Protein AF-A0A9D8Y0P7-F1 (afdb_monomer_lite)

Secondary structure (DSSP, 8-state):
--HHHHHHHHHHHHHHHHHHHHHS-------HHHHHHHHHHH-TTS---TTT-EEEE-TTSSEEEEE-SSGGG-EEEEEEETTEEEEEEES-GGGEEEEEETTEEEEEES-TTSSEEEEE--HHHHHHHHHHHHHHHHHHHHHTT-

Radius of gyration: 19.99 Å; chains: 1; bounding box: 54×32×56 Å

Structure (mmCIF, N/CA/C/O backbone):
data_AF-A0A9D8Y0P7-F1
#
_entry.id   AF-A0A9D8Y0P7-F1
#
loop_
_atom_site.group_PDB
_atom_site.id
_atom_site.type_symbol
_atom_site.label_atom_id
_atom_site.label_alt_id
_atom_site.label_comp_id
_atom_site.label_asym_id
_atom_site.label_entity_id
_atom_site.label_seq_id
_atom_site.pdbx_PDB_ins_code
_atom_site.Cartn_x
_atom_site.Cartn_y
_atom_site.Cartn_z
_atom_site.occupancy
_atom_site.B_iso_or_equiv
_atom_site.auth_seq_id
_atom_site.auth_comp_id
_atom_site.auth_asym_id
_atom_site.auth_atom_id
_atom_site.pdbx_PDB_model_num
ATOM 1 N N . MET A 1 1 ? 32.038 -19.554 -30.908 1.00 56.59 1 MET A N 1
ATOM 2 C CA . MET A 1 1 ? 31.119 -18.401 -31.000 1.00 56.59 1 MET A CA 1
ATOM 3 C C . MET A 1 1 ? 31.994 -17.163 -31.084 1.00 56.59 1 MET A C 1
ATOM 5 O O . MET A 1 1 ? 32.886 -17.042 -30.256 1.00 56.59 1 MET A O 1
ATOM 9 N N . ASP A 1 2 ? 31.843 -16.348 -32.125 1.00 78.81 2 ASP A N 1
ATOM 10 C CA . ASP A 1 2 ? 32.722 -15.201 -32.385 1.00 78.81 2 ASP A CA 1
ATOM 11 C C . ASP A 1 2 ? 32.394 -14.043 -31.421 1.00 78.81 2 ASP A C 1
ATOM 13 O O . ASP A 1 2 ? 31.220 -13.721 -31.213 1.00 78.81 2 ASP A O 1
ATOM 17 N N . PHE A 1 3 ? 33.410 -13.416 -30.821 1.00 72.12 3 PHE A N 1
ATOM 18 C CA . PHE A 1 3 ? 33.250 -12.283 -29.900 1.00 72.12 3 PHE A CA 1
ATOM 19 C C . PHE A 1 3 ? 32.483 -11.120 -30.541 1.00 72.12 3 PHE A C 1
ATOM 21 O O . PHE A 1 3 ? 31.746 -10.414 -29.852 1.00 72.12 3 PHE A O 1
ATOM 28 N N . VAL A 1 4 ? 32.586 -10.963 -31.864 1.00 77.56 4 VAL A N 1
ATOM 29 C CA . VAL A 1 4 ? 31.832 -9.960 -32.627 1.00 77.56 4 VAL A CA 1
ATOM 30 C C . VAL A 1 4 ? 30.327 -10.254 -32.617 1.00 77.56 4 VAL A C 1
ATOM 32 O O . VAL A 1 4 ? 29.522 -9.338 -32.455 1.00 77.56 4 VAL A O 1
ATOM 35 N N . GLN A 1 5 ? 29.922 -11.524 -32.715 1.00 74.19 5 GLN A N 1
ATOM 36 C CA . GLN A 1 5 ? 28.509 -11.913 -32.633 1.00 74.19 5 GLN A CA 1
ATOM 37 C C . GLN A 1 5 ? 27.940 -11.723 -31.226 1.00 74.19 5 GLN A C 1
ATOM 39 O O . GLN A 1 5 ? 26.794 -11.295 -31.086 1.00 74.19 5 GLN A O 1
ATOM 44 N N . ILE A 1 6 ? 28.731 -11.996 -30.186 1.00 77.38 6 ILE A N 1
ATOM 45 C CA . ILE A 1 6 ? 28.324 -11.772 -28.791 1.00 77.38 6 ILE A CA 1
ATOM 46 C C . ILE A 1 6 ? 28.172 -10.268 -28.526 1.00 77.38 6 ILE A C 1
ATOM 48 O O . ILE A 1 6 ? 27.146 -9.835 -28.010 1.00 77.38 6 ILE A O 1
ATOM 52 N N . GLY A 1 7 ? 29.146 -9.455 -28.945 1.00 76.19 7 GLY A N 1
ATOM 53 C CA . GLY A 1 7 ? 29.084 -7.998 -28.804 1.00 76.19 7 GLY A CA 1
ATOM 54 C C . GLY A 1 7 ? 27.917 -7.374 -29.576 1.00 76.19 7 GLY A C 1
ATOM 55 O O . GLY A 1 7 ? 27.188 -6.545 -29.033 1.00 76.19 7 GLY A O 1
ATOM 56 N N . GLY A 1 8 ? 27.689 -7.820 -30.816 1.00 81.12 8 GLY A N 1
ATOM 57 C CA . GLY A 1 8 ? 26.577 -7.349 -31.643 1.00 81.12 8 GLY A CA 1
ATOM 58 C C . GLY A 1 8 ? 25.203 -7.730 -31.086 1.00 81.12 8 GLY A C 1
ATOM 59 O O . GLY A 1 8 ? 24.294 -6.901 -31.078 1.00 81.12 8 GLY A O 1
ATOM 60 N N . SER A 1 9 ? 25.047 -8.949 -30.563 1.00 84.12 9 SER A N 1
ATOM 61 C CA . SER A 1 9 ? 23.787 -9.380 -29.941 1.00 84.12 9 SER A CA 1
ATOM 62 C C . SER A 1 9 ? 23.521 -8.673 -28.612 1.00 84.12 9 SER A C 1
ATOM 64 O O . SER A 1 9 ? 22.388 -8.260 -28.373 1.00 84.12 9 SER A O 1
ATOM 66 N N . LEU A 1 10 ? 24.547 -8.433 -27.790 1.00 85.19 10 LEU A N 1
ATOM 67 C CA . LEU A 1 10 ? 24.404 -7.657 -26.556 1.00 85.19 10 LEU A CA 1
ATOM 68 C C . LEU A 1 10 ? 23.954 -6.216 -26.848 1.00 85.19 10 LEU A C 1
ATOM 70 O O . LEU A 1 10 ? 23.014 -5.720 -26.228 1.00 85.19 10 LEU A O 1
ATOM 74 N N . ALA A 1 11 ? 24.577 -5.563 -27.834 1.00 87.75 11 ALA A N 1
ATOM 75 C CA . ALA A 1 11 ? 24.200 -4.216 -28.254 1.00 87.75 11 ALA A CA 1
ATOM 76 C C . ALA A 1 11 ? 22.757 -4.164 -28.783 1.00 87.75 11 ALA A C 1
ATOM 78 O O . ALA A 1 11 ? 21.994 -3.274 -28.407 1.00 87.75 11 ALA A O 1
ATOM 79 N N . ALA A 1 12 ? 22.353 -5.145 -29.597 1.00 88.38 12 ALA A N 1
ATOM 80 C CA . ALA A 1 12 ? 20.987 -5.242 -30.103 1.00 88.38 12 ALA A CA 1
ATOM 81 C C . ALA A 1 12 ? 19.953 -5.417 -28.975 1.00 88.38 12 ALA A C 1
ATOM 83 O O . ALA A 1 12 ? 18.914 -4.760 -29.002 1.00 88.38 12 ALA A O 1
ATOM 84 N N . ILE A 1 13 ? 20.248 -6.240 -27.959 1.00 89.12 13 ILE A N 1
ATOM 85 C CA . ILE A 1 13 ? 19.381 -6.425 -26.782 1.00 89.12 13 ILE A CA 1
ATOM 86 C C . ILE A 1 13 ? 19.210 -5.109 -26.020 1.00 89.12 13 ILE A C 1
ATOM 88 O O . ILE A 1 13 ? 18.087 -4.740 -25.681 1.00 89.12 13 ILE A O 1
ATOM 92 N N . VAL A 1 14 ? 20.302 -4.378 -25.779 1.00 86.81 14 VAL A N 1
ATOM 93 C CA . VAL A 1 14 ? 20.251 -3.089 -25.070 1.00 86.81 14 VAL A CA 1
ATOM 94 C C . VAL A 1 14 ? 19.429 -2.067 -25.857 1.00 86.81 14 VAL A C 1
ATOM 96 O O . VAL A 1 14 ? 18.565 -1.407 -25.284 1.00 86.81 14 VAL A O 1
ATOM 99 N N . ILE A 1 15 ? 19.641 -1.964 -27.171 1.00 89.75 15 ILE A N 1
ATOM 100 C CA . ILE A 1 15 ? 18.886 -1.043 -28.033 1.00 89.75 15 ILE A CA 1
ATOM 101 C C . ILE A 1 15 ? 17.394 -1.398 -28.030 1.00 89.75 15 ILE A C 1
ATOM 103 O O . ILE A 1 15 ? 16.557 -0.517 -27.830 1.00 89.75 15 ILE A O 1
ATOM 107 N N . LEU A 1 16 ? 17.048 -2.679 -28.186 1.00 87.00 16 LEU A N 1
ATOM 108 C CA . LEU A 1 16 ? 15.659 -3.140 -28.125 1.00 87.00 16 LEU A CA 1
ATOM 109 C C . LEU A 1 16 ? 15.020 -2.853 -26.762 1.00 87.00 16 LEU A C 1
ATOM 111 O O . LEU A 1 16 ? 13.879 -2.401 -26.716 1.00 87.00 16 LEU A O 1
ATOM 115 N N . ALA A 1 17 ? 15.750 -3.041 -25.661 1.00 81.56 17 ALA A N 1
ATOM 116 C CA . ALA A 1 17 ? 15.265 -2.724 -24.320 1.00 81.56 17 ALA A CA 1
ATOM 117 C C . ALA A 1 17 ? 15.011 -1.217 -24.130 1.00 81.56 17 ALA A C 1
ATOM 119 O O . ALA A 1 17 ? 14.017 -0.831 -23.512 1.00 81.56 17 ALA A O 1
ATOM 120 N N . LEU A 1 18 ? 15.865 -0.353 -24.690 1.00 85.44 18 LEU A N 1
ATOM 121 C CA . LEU A 1 18 ? 15.675 1.101 -24.657 1.00 85.44 18 LEU A CA 1
ATOM 122 C C . LEU A 1 18 ? 14.458 1.540 -25.486 1.00 85.44 18 LEU A C 1
ATOM 124 O O . LEU A 1 18 ? 13.671 2.365 -25.020 1.00 85.44 18 LEU A O 1
ATOM 128 N N . ILE A 1 19 ? 14.264 0.955 -26.672 1.00 86.88 19 ILE A N 1
ATOM 129 C CA . ILE A 1 19 ? 13.080 1.199 -27.511 1.00 86.88 19 ILE A CA 1
ATOM 130 C C . ILE A 1 19 ? 11.812 0.715 -26.796 1.00 86.88 19 ILE A C 1
ATOM 132 O O . ILE A 1 19 ? 10.827 1.448 -26.734 1.00 86.88 19 ILE A O 1
ATOM 136 N N . ALA A 1 20 ? 11.840 -0.480 -26.199 1.00 80.31 20 ALA A N 1
ATOM 137 C CA . ALA A 1 20 ? 10.716 -1.024 -25.443 1.00 80.31 20 ALA A CA 1
ATOM 138 C C . ALA A 1 20 ? 10.358 -0.142 -24.238 1.00 80.31 20 ALA A C 1
ATOM 140 O O . ALA A 1 20 ? 9.185 0.143 -24.023 1.00 80.31 20 ALA A O 1
ATOM 141 N N . ARG A 1 21 ? 11.355 0.366 -23.501 1.00 78.44 21 ARG A N 1
ATOM 142 C CA . ARG A 1 21 ? 11.144 1.328 -22.406 1.00 78.44 21 ARG A CA 1
ATOM 143 C C . ARG A 1 21 ? 10.455 2.612 -22.880 1.00 78.44 21 ARG A C 1
ATOM 145 O O . ARG A 1 21 ? 9.689 3.201 -22.120 1.00 78.44 21 ARG A O 1
ATOM 152 N N . TRP A 1 22 ? 10.751 3.068 -24.095 1.00 77.12 22 TRP A N 1
ATOM 153 C CA . TRP A 1 22 ? 10.145 4.270 -24.665 1.00 77.12 22 TRP A CA 1
ATOM 154 C C . TRP A 1 22 ? 8.720 4.027 -25.183 1.00 77.12 22 TRP A C 1
ATOM 156 O O . TRP A 1 22 ? 7.845 4.858 -24.948 1.00 77.12 22 TRP A O 1
ATOM 166 N N . LEU A 1 23 ? 8.478 2.886 -25.838 1.00 78.69 23 LEU A N 1
ATOM 167 C CA . LEU A 1 23 ? 7.166 2.502 -26.377 1.00 78.69 23 LEU A CA 1
ATOM 168 C C . LEU A 1 23 ? 6.170 2.077 -25.292 1.00 78.69 23 LEU A C 1
ATOM 170 O O . LEU A 1 23 ? 4.981 2.366 -25.405 1.00 78.69 23 LEU A O 1
ATOM 174 N N . TYR A 1 24 ? 6.657 1.433 -24.232 1.00 70.44 24 TYR A N 1
ATOM 175 C CA . TYR A 1 24 ? 5.869 0.964 -23.093 1.00 70.44 24 TYR A CA 1
ATOM 176 C C . TYR A 1 24 ? 6.378 1.625 -21.810 1.00 70.44 24 TYR A C 1
ATOM 178 O O . TYR A 1 24 ? 6.970 0.966 -20.948 1.00 70.44 24 TYR A O 1
ATOM 186 N N . PRO A 1 25 ? 6.217 2.953 -21.677 1.00 62.12 25 PRO A N 1
ATOM 187 C CA . PRO A 1 25 ? 6.651 3.634 -20.477 1.00 62.12 25 PRO A CA 1
ATOM 188 C C . PRO A 1 25 ? 5.786 3.129 -19.318 1.00 62.12 25 PRO A C 1
ATOM 190 O O . PRO A 1 25 ? 4.558 3.164 -19.390 1.00 62.12 25 PRO A O 1
ATOM 193 N N . ASN A 1 26 ? 6.434 2.643 -18.259 1.00 60.84 26 ASN A N 1
ATOM 194 C CA . ASN A 1 26 ? 5.775 2.118 -17.066 1.00 60.84 26 ASN A CA 1
ATOM 195 C C . ASN A 1 26 ? 5.124 3.290 -16.303 1.00 60.84 26 ASN A C 1
ATOM 197 O O . ASN A 1 26 ? 5.727 3.864 -15.401 1.00 60.84 26 ASN A O 1
ATOM 201 N N . LYS A 1 27 ? 3.952 3.730 -16.773 1.00 59.00 27 LYS A N 1
ATOM 202 C CA . LYS A 1 27 ? 3.290 4.991 -16.387 1.00 59.00 27 LYS A CA 1
ATOM 203 C C . LYS A 1 27 ? 2.130 4.813 -15.429 1.00 59.00 27 LYS A C 1
ATOM 205 O O . LYS A 1 27 ? 1.500 5.797 -15.056 1.00 59.00 27 LYS A O 1
ATOM 210 N N . ALA A 1 28 ? 1.780 3.583 -15.087 1.00 68.25 28 ALA A N 1
ATOM 211 C CA . ALA A 1 28 ? 0.587 3.367 -14.305 1.00 68.25 28 ALA A CA 1
ATOM 212 C C . ALA A 1 28 ? 0.912 3.615 -12.822 1.00 68.25 28 ALA A C 1
ATOM 214 O O . ALA A 1 28 ? 1.144 2.686 -12.050 1.00 68.25 28 ALA A O 1
ATOM 215 N N . GLU A 1 29 ? 0.922 4.888 -12.443 1.00 84.19 29 GLU A N 1
ATOM 216 C CA . GLU A 1 29 ? 0.931 5.352 -11.060 1.00 84.19 29 GLU A CA 1
ATOM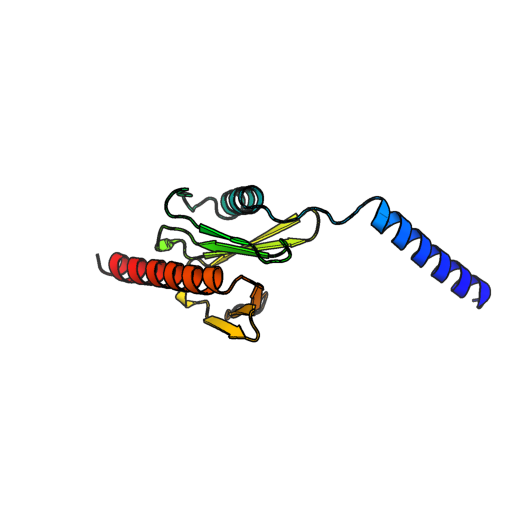 217 C C . GLU A 1 29 ? -0.360 4.920 -10.347 1.00 84.19 29 GLU A C 1
ATOM 219 O O . GLU A 1 29 ? -1.419 4.718 -10.963 1.00 84.19 29 GLU A O 1
ATOM 224 N N . LEU A 1 30 ? -0.274 4.712 -9.038 1.00 88.19 30 LEU A N 1
ATOM 225 C CA . LEU A 1 30 ? -1.438 4.568 -8.183 1.00 88.19 30 LEU A CA 1
ATOM 226 C C . LEU A 1 30 ? -2.071 5.940 -7.989 1.00 88.19 30 LEU A C 1
ATOM 228 O O . LEU A 1 30 ? -1.417 6.909 -7.625 1.00 88.19 30 LEU A O 1
ATOM 232 N N . THR A 1 31 ? -3.374 5.982 -8.217 1.00 90.12 31 THR A N 1
ATOM 233 C CA . THR A 1 31 ? -4.248 7.058 -7.764 1.00 90.12 31 THR A CA 1
ATOM 234 C C . THR A 1 31 ? -5.206 6.478 -6.739 1.00 90.12 31 THR A C 1
ATOM 236 O O . THR A 1 31 ? -5.441 5.266 -6.741 1.00 90.12 31 THR A O 1
ATOM 239 N N . GLU A 1 32 ? -5.799 7.324 -5.905 1.00 89.88 32 GLU A N 1
ATOM 240 C CA . GLU A 1 32 ? -6.794 6.902 -4.917 1.00 89.88 32 GLU A CA 1
ATOM 241 C C . GLU A 1 32 ? -7.927 6.087 -5.564 1.00 89.88 32 GLU A C 1
ATOM 243 O O . GLU A 1 32 ? -8.148 4.936 -5.194 1.00 89.88 32 GLU A O 1
ATOM 248 N N . ASP A 1 33 ? -8.522 6.587 -6.652 1.00 89.94 33 ASP A N 1
ATOM 249 C CA . ASP A 1 33 ? -9.532 5.851 -7.427 1.00 89.94 33 ASP A CA 1
ATOM 250 C C . ASP A 1 33 ? -9.045 4.481 -7.912 1.00 89.94 33 ASP A C 1
ATOM 252 O O . ASP A 1 33 ? -9.805 3.511 -7.989 1.00 89.94 33 ASP A O 1
ATOM 256 N N . ARG A 1 34 ? -7.774 4.385 -8.319 1.00 89.19 34 ARG A N 1
ATOM 257 C CA . ARG A 1 34 ? -7.206 3.128 -8.807 1.00 89.19 34 ARG A CA 1
ATOM 258 C C . ARG A 1 34 ? -6.992 2.154 -7.656 1.00 89.19 34 ARG A C 1
ATOM 260 O O . ARG A 1 34 ? -7.235 0.968 -7.867 1.00 89.19 34 ARG A O 1
ATOM 267 N N . VAL A 1 35 ? -6.588 2.625 -6.481 1.00 90.81 35 VAL A N 1
ATOM 268 C CA . VAL A 1 35 ? -6.492 1.803 -5.269 1.00 90.81 35 VAL A CA 1
ATOM 269 C C . VAL A 1 35 ? -7.882 1.309 -4.885 1.00 90.81 35 VAL A C 1
ATOM 271 O O . VAL A 1 35 ? -8.096 0.102 -4.913 1.00 90.81 35 VAL A O 1
ATOM 274 N N . ILE A 1 36 ? -8.846 2.211 -4.685 1.00 90.19 36 ILE A N 1
ATOM 275 C CA . ILE A 1 36 ? -10.230 1.895 -4.293 1.00 90.19 36 ILE A CA 1
ATOM 276 C C . ILE A 1 36 ? -10.851 0.858 -5.231 1.00 90.19 36 ILE A C 1
ATOM 278 O O . ILE A 1 36 ? -11.351 -0.170 -4.782 1.00 90.19 36 ILE A O 1
ATOM 282 N N . ARG A 1 37 ? -10.768 1.064 -6.554 1.00 89.25 37 ARG A N 1
ATOM 283 C CA . ARG A 1 37 ? -11.323 0.109 -7.530 1.00 89.25 37 ARG A CA 1
ATOM 284 C C . ARG A 1 37 ? -10.679 -1.273 -7.464 1.00 89.25 37 ARG A C 1
ATOM 286 O O . ARG A 1 37 ? -11.359 -2.262 -7.726 1.00 89.25 37 ARG A O 1
ATOM 293 N N . ASN A 1 38 ? -9.372 -1.355 -7.207 1.00 90.31 38 ASN A N 1
ATOM 294 C CA . ASN A 1 38 ? -8.700 -2.649 -7.097 1.00 90.31 38 ASN A CA 1
ATOM 295 C C . ASN A 1 38 ? -8.979 -3.300 -5.739 1.00 90.31 38 ASN A C 1
ATOM 297 O O . ASN A 1 38 ? -9.207 -4.503 -5.708 1.00 90.31 38 ASN A O 1
ATOM 301 N N . VAL A 1 39 ? -9.052 -2.527 -4.655 1.00 88.88 39 VAL A N 1
ATOM 302 C CA . VAL A 1 39 ? -9.455 -3.023 -3.334 1.00 88.88 39 VAL A CA 1
ATOM 303 C C . VAL A 1 39 ? -10.870 -3.596 -3.393 1.00 88.88 39 VAL A C 1
ATOM 305 O O . VAL A 1 39 ? -11.031 -4.771 -3.104 1.00 88.88 39 VAL A O 1
ATOM 308 N N . ALA A 1 40 ? -11.862 -2.863 -3.911 1.00 87.88 40 ALA A N 1
ATOM 309 C CA . ALA A 1 40 ? -13.226 -3.388 -4.088 1.00 87.88 40 ALA A CA 1
ATOM 310 C C . ALA A 1 40 ? -13.285 -4.668 -4.941 1.00 87.88 40 ALA A C 1
ATOM 312 O O . ALA A 1 40 ? -14.153 -5.514 -4.752 1.00 87.88 40 ALA A O 1
ATOM 313 N N . ARG A 1 41 ? -12.379 -4.811 -5.917 1.00 85.62 41 ARG A N 1
ATOM 314 C CA . ARG A 1 41 ? -12.331 -5.998 -6.779 1.00 85.62 41 ARG A CA 1
ATOM 315 C C . ARG A 1 41 ? -11.774 -7.223 -6.055 1.00 85.62 41 ARG A C 1
ATOM 317 O O . ARG A 1 41 ? -12.240 -8.326 -6.322 1.00 85.62 41 ARG A O 1
ATOM 324 N N . TYR A 1 42 ? -10.744 -7.042 -5.232 1.00 83.81 42 TYR A N 1
ATOM 325 C CA . TYR A 1 42 ? -10.016 -8.142 -4.593 1.00 83.81 42 TYR A CA 1
ATOM 326 C C . TYR A 1 42 ? -10.442 -8.399 -3.141 1.00 83.81 42 TYR A C 1
ATOM 328 O O . TYR A 1 42 ? -10.118 -9.452 -2.603 1.00 83.81 42 TYR A O 1
ATOM 336 N N . CYS A 1 43 ? -11.221 -7.491 -2.557 1.00 80.44 43 CYS A N 1
ATOM 337 C CA . CYS A 1 43 ? -11.862 -7.598 -1.250 1.00 80.44 43 CYS A CA 1
ATOM 338 C C . CYS A 1 43 ? -13.392 -7.458 -1.415 1.00 80.44 43 CYS A C 1
ATOM 3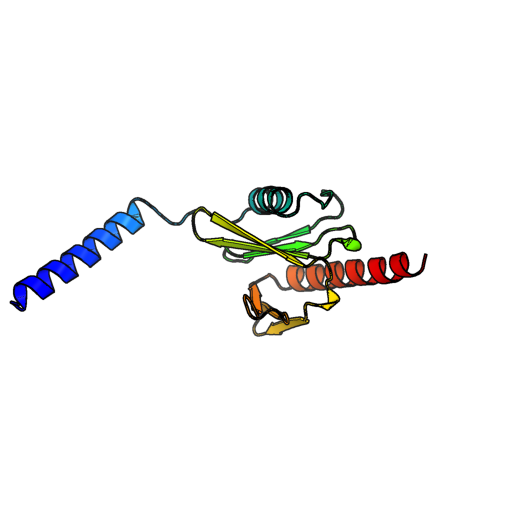40 O O . CYS A 1 43 ? -13.963 -6.479 -0.950 1.00 80.44 43 CYS A O 1
ATOM 342 N N . PRO A 1 44 ? -14.085 -8.370 -2.123 1.00 71.88 44 PRO A N 1
ATOM 343 C CA . PRO A 1 44 ? -15.506 -8.190 -2.442 1.00 71.88 44 PRO A CA 1
ATOM 344 C C . PRO A 1 44 ? -16.428 -8.254 -1.215 1.00 71.88 44 PRO A C 1
ATOM 346 O O . PRO A 1 44 ? -17.542 -7.742 -1.266 1.00 71.88 44 PRO A O 1
ATOM 349 N N . ASP A 1 45 ? -15.966 -8.872 -0.126 1.00 69.69 45 ASP A N 1
ATOM 350 C CA . ASP A 1 45 ? -16.730 -9.021 1.115 1.00 69.69 45 ASP A CA 1
ATOM 351 C C . ASP A 1 45 ? -16.665 -7.771 2.011 1.00 69.69 45 ASP A C 1
ATOM 353 O O . ASP A 1 45 ? -17.337 -7.714 3.044 1.00 69.69 45 ASP A O 1
ATOM 357 N N . THR A 1 46 ? -15.865 -6.764 1.634 1.00 69.19 46 THR A N 1
ATOM 358 C CA . THR A 1 46 ? -15.754 -5.506 2.370 1.00 69.19 46 THR A CA 1
ATOM 359 C C . THR A 1 46 ? -16.658 -4.442 1.746 1.00 69.19 46 THR A C 1
ATOM 361 O O . THR A 1 46 ? -16.511 -4.041 0.592 1.00 69.19 46 THR A O 1
ATOM 364 N N . GLU A 1 47 ? -17.643 -3.973 2.513 1.00 72.12 47 GLU A N 1
ATOM 365 C CA . GLU A 1 47 ? -18.441 -2.813 2.115 1.00 72.12 47 GLU A CA 1
ATOM 366 C C . GLU A 1 47 ? -17.583 -1.555 2.258 1.00 72.12 47 GLU A C 1
ATOM 368 O O . GLU A 1 47 ? -17.259 -1.148 3.374 1.00 72.12 47 GLU A O 1
ATOM 373 N N . LEU A 1 48 ? -17.206 -0.954 1.127 1.00 77.56 48 LEU A N 1
ATOM 374 C CA . LEU A 1 48 ? -16.456 0.299 1.117 1.00 77.56 48 LEU A CA 1
ATOM 375 C C . LEU A 1 48 ? -17.339 1.461 1.591 1.00 77.56 48 LEU A C 1
ATOM 377 O O . LEU A 1 48 ? -18.418 1.700 1.041 1.00 77.56 48 LEU A O 1
ATOM 381 N N . ASP A 1 49 ? -16.847 2.224 2.561 1.00 78.00 49 ASP A N 1
ATOM 382 C CA . ASP A 1 49 ? -17.463 3.448 3.063 1.00 78.00 49 ASP A CA 1
ATOM 383 C C . ASP A 1 49 ? -16.555 4.643 2.769 1.00 78.00 49 ASP A C 1
ATOM 385 O O . ASP A 1 49 ? -15.608 4.932 3.495 1.00 78.00 49 ASP A O 1
ATOM 389 N N . ALA A 1 50 ? -16.906 5.420 1.743 1.00 70.19 50 ALA A N 1
ATOM 390 C CA . ALA A 1 50 ? -16.150 6.602 1.328 1.00 70.19 50 ALA A CA 1
ATOM 391 C C . ALA A 1 50 ? -15.967 7.677 2.424 1.00 70.19 50 ALA A C 1
ATOM 393 O O . ALA A 1 50 ? -15.166 8.595 2.246 1.00 70.19 50 ALA A O 1
ATOM 394 N N . ARG A 1 51 ? -16.723 7.631 3.532 1.00 71.75 51 ARG A N 1
ATOM 395 C CA . ARG A 1 51 ? -16.568 8.576 4.652 1.00 71.75 51 ARG A CA 1
ATOM 396 C C . ARG A 1 51 ? -15.558 8.106 5.689 1.00 71.75 51 ARG A C 1
ATOM 398 O O . ARG A 1 51 ? -14.923 8.949 6.324 1.00 71.75 51 ARG A O 1
ATOM 405 N N . ALA A 1 52 ? -15.460 6.798 5.887 1.00 75.50 52 ALA A N 1
ATOM 406 C CA . ALA A 1 52 ? -14.665 6.196 6.946 1.00 75.50 52 ALA A CA 1
ATOM 407 C C . ALA A 1 52 ? -13.361 5.583 6.410 1.00 75.50 52 ALA A C 1
ATOM 409 O O . ALA A 1 52 ? -12.359 5.581 7.122 1.00 75.50 52 ALA A O 1
ATOM 410 N N . ASP A 1 53 ? -13.359 5.144 5.154 1.00 85.56 53 ASP A N 1
ATOM 411 C CA . ASP A 1 53 ? -12.196 4.586 4.482 1.00 85.56 53 ASP A CA 1
ATOM 412 C C . ASP A 1 53 ? -11.177 5.673 4.126 1.00 85.56 53 ASP A C 1
ATOM 414 O O . ASP A 1 53 ? -11.525 6.805 3.765 1.00 85.56 53 ASP A O 1
ATOM 418 N N . LYS A 1 54 ? -9.891 5.325 4.220 1.00 90.19 54 LYS A N 1
ATOM 419 C CA . LYS A 1 54 ? -8.780 6.239 3.931 1.00 90.19 54 LYS A CA 1
ATOM 420 C C . LYS A 1 54 ? -7.731 5.576 3.056 1.00 90.19 54 LYS A C 1
ATOM 422 O O . LYS A 1 54 ? -7.301 4.459 3.331 1.00 90.19 54 LYS A O 1
ATOM 427 N N . THR A 1 55 ? -7.274 6.305 2.040 1.00 91.88 55 THR A N 1
ATOM 428 C CA . THR A 1 55 ? -6.164 5.889 1.180 1.00 91.88 55 THR A CA 1
ATOM 429 C C . THR A 1 55 ? -4.936 6.745 1.459 1.00 91.88 55 THR A C 1
ATOM 431 O O . THR A 1 55 ? -4.999 7.968 1.397 1.00 91.88 55 THR A O 1
ATOM 434 N N . TYR A 1 56 ? -3.804 6.095 1.696 1.00 92.50 56 TYR A N 1
ATOM 435 C CA . TYR A 1 56 ? -2.502 6.720 1.896 1.00 92.50 56 TYR A CA 1
ATOM 436 C C . TYR A 1 56 ? -1.583 6.296 0.753 1.00 92.50 56 TYR A C 1
ATOM 438 O O . TYR A 1 56 ? -1.230 5.120 0.640 1.00 92.50 56 TYR A O 1
ATOM 446 N N . LEU A 1 57 ? -1.229 7.236 -0.122 1.00 92.00 57 LEU A N 1
ATOM 447 C CA . LEU A 1 57 ? -0.362 6.996 -1.278 1.00 92.00 57 LEU A CA 1
ATOM 448 C C . LEU A 1 57 ? 1.098 7.265 -0.916 1.00 92.00 57 LEU A C 1
ATOM 450 O O . LEU A 1 57 ? 1.412 8.234 -0.229 1.00 92.00 57 LEU A O 1
ATOM 454 N N . SER A 1 58 ? 2.004 6.429 -1.416 1.00 91.75 58 SER A N 1
ATOM 455 C CA . SER A 1 58 ? 3.433 6.697 -1.313 1.00 91.75 58 SER A CA 1
ATOM 456 C C . SER A 1 58 ? 3.830 7.934 -2.111 1.00 91.75 58 SER A C 1
ATOM 458 O O . SER A 1 58 ? 3.240 8.240 -3.143 1.00 91.75 58 SER A O 1
ATOM 460 N N . GLN A 1 59 ? 4.915 8.588 -1.698 1.00 89.00 59 GLN A N 1
ATOM 461 C CA . GLN A 1 59 ? 5.474 9.748 -2.406 1.00 89.00 59 GLN A CA 1
ATOM 462 C C . GLN A 1 59 ? 5.834 9.463 -3.876 1.00 89.00 59 GLN A C 1
ATOM 464 O O . GLN A 1 59 ? 5.880 10.380 -4.691 1.00 89.00 59 GLN A O 1
ATOM 469 N N . ASP A 1 60 ? 6.113 8.203 -4.223 1.00 87.44 60 ASP A N 1
ATOM 470 C CA . ASP A 1 60 ? 6.409 7.770 -5.591 1.00 87.44 60 ASP A CA 1
ATOM 471 C C . ASP A 1 60 ? 5.185 7.217 -6.345 1.00 87.44 60 ASP A C 1
ATOM 473 O O . ASP A 1 60 ? 5.344 6.711 -7.456 1.00 87.44 60 ASP A O 1
ATOM 477 N N . ASN A 1 61 ? 3.987 7.285 -5.750 1.00 88.81 61 ASN A N 1
ATOM 478 C CA . ASN A 1 61 ? 2.724 6.754 -6.270 1.00 88.81 61 ASN A CA 1
ATOM 479 C C . ASN A 1 61 ? 2.795 5.280 -6.712 1.00 88.81 61 ASN A C 1
ATOM 481 O O . ASN A 1 61 ? 2.053 4.852 -7.595 1.00 88.81 61 ASN A O 1
ATOM 485 N N . LYS A 1 62 ? 3.695 4.466 -6.150 1.00 90.19 62 LYS A N 1
ATOM 486 C CA . LYS A 1 62 ? 3.806 3.035 -6.495 1.00 90.19 62 LYS A CA 1
ATOM 487 C C . LYS A 1 62 ? 3.218 2.113 -5.453 1.00 90.19 62 LYS A C 1
ATOM 489 O O . LYS A 1 62 ? 2.900 0.972 -5.780 1.00 90.19 62 LYS A O 1
ATOM 494 N N . ASN A 1 63 ? 3.082 2.595 -4.229 1.00 91.69 63 ASN A N 1
ATOM 495 C CA . ASN A 1 63 ? 2.572 1.839 -3.106 1.00 91.69 63 ASN A CA 1
ATOM 496 C C . ASN A 1 63 ? 1.453 2.630 -2.440 1.00 91.69 63 ASN A C 1
ATOM 498 O O . ASN A 1 63 ? 1.457 3.858 -2.446 1.00 91.69 63 ASN A O 1
ATOM 502 N N . ALA A 1 64 ? 0.489 1.928 -1.870 1.00 93.19 64 ALA A N 1
ATOM 503 C CA . ALA A 1 64 ? -0.570 2.544 -1.101 1.00 93.19 64 ALA A CA 1
ATOM 504 C C . ALA A 1 64 ? -0.976 1.651 0.061 1.00 93.19 64 ALA A C 1
ATOM 506 O O . ALA A 1 64 ? -0.863 0.424 -0.017 1.00 93.19 64 ALA A O 1
ATOM 507 N N . ILE A 1 65 ? -1.486 2.285 1.106 1.00 92.25 65 ILE A N 1
ATOM 508 C CA . ILE A 1 65 ? -2.189 1.627 2.198 1.00 92.25 65 ILE A CA 1
ATOM 509 C C . ILE A 1 65 ? -3.622 2.137 2.182 1.00 92.25 65 ILE A C 1
ATOM 511 O O . ILE A 1 65 ? -3.865 3.337 2.103 1.00 92.25 65 ILE A O 1
ATOM 515 N N . PHE A 1 66 ? -4.562 1.213 2.233 1.00 91.44 66 PHE A N 1
ATOM 516 C CA . PHE A 1 66 ? -5.980 1.465 2.350 1.00 91.44 66 PHE A CA 1
ATOM 517 C C . PHE A 1 66 ? -6.429 0.996 3.731 1.00 91.44 66 PHE A C 1
ATOM 519 O O . PHE A 1 66 ? -6.205 -0.156 4.092 1.00 91.44 66 PHE A O 1
ATOM 526 N N . VAL A 1 67 ? -7.032 1.884 4.509 1.00 89.50 67 VAL A N 1
ATOM 527 C CA . VAL A 1 67 ? -7.589 1.563 5.824 1.00 89.50 67 VAL A CA 1
ATOM 528 C C . VAL A 1 67 ? -9.098 1.507 5.685 1.00 89.50 67 VAL A C 1
ATOM 530 O O . VAL A 1 67 ? -9.704 2.484 5.238 1.00 89.50 67 VAL A O 1
ATOM 533 N N . PHE A 1 68 ? -9.688 0.373 6.058 1.00 86.94 68 PHE A N 1
ATOM 534 C CA . PHE A 1 68 ? -11.136 0.229 6.091 1.00 86.94 68 PHE A CA 1
ATOM 535 C C . PHE A 1 68 ? -11.673 0.927 7.341 1.00 86.94 68 PHE A C 1
ATOM 537 O O . PHE A 1 68 ? -11.169 0.739 8.443 1.00 86.94 68 PHE A O 1
ATOM 544 N N . GLY A 1 69 ? -12.717 1.736 7.192 1.00 76.88 69 GLY A N 1
ATOM 545 C CA . GLY A 1 69 ? -13.314 2.457 8.315 1.00 76.88 69 GLY A CA 1
ATOM 546 C C . GLY A 1 69 ? -14.109 1.566 9.277 1.00 76.88 69 GLY A C 1
ATOM 547 O O . GLY A 1 69 ? -14.372 1.954 10.426 1.00 76.88 69 GLY A O 1
ATOM 548 N N . GLN A 1 70 ? -14.499 0.376 8.810 1.00 71.75 70 GLN A N 1
ATOM 549 C CA . GLN A 1 70 ? -15.083 -0.675 9.634 1.00 71.75 70 GLN A CA 1
ATOM 550 C C . GLN A 1 70 ? -13.977 -1.576 10.178 1.00 71.75 70 GLN A C 1
ATOM 552 O O . GLN A 1 70 ? -13.214 -2.164 9.417 1.00 71.75 70 GLN A O 1
ATOM 557 N N . ALA A 1 71 ? -13.982 -1.717 11.499 1.00 60.78 71 ALA A N 1
ATOM 558 C CA . ALA A 1 71 ? -13.013 -2.465 12.285 1.00 60.78 71 ALA A CA 1
ATOM 559 C C . ALA A 1 71 ? -12.689 -3.846 11.688 1.00 60.78 71 ALA A C 1
ATOM 561 O O . ALA A 1 71 ? -11.564 -4.081 11.264 1.00 60.78 71 ALA A O 1
ATOM 562 N N . ARG A 1 72 ? -13.738 -4.652 11.457 1.00 65.00 72 ARG A N 1
ATOM 563 C CA . ARG A 1 72 ? -13.666 -6.061 11.025 1.00 65.00 72 ARG A CA 1
ATOM 564 C C . ARG A 1 72 ? -12.934 -6.333 9.708 1.00 65.00 72 ARG A C 1
ATOM 566 O O . ARG A 1 72 ? -12.829 -7.485 9.294 1.00 65.00 72 ARG A O 1
ATOM 573 N N . PHE A 1 73 ? -12.576 -5.284 8.978 1.00 65.50 73 PHE A N 1
ATOM 574 C CA . PHE A 1 73 ? -11.968 -5.369 7.662 1.00 65.50 73 PHE A CA 1
ATOM 575 C C . PHE A 1 73 ? -10.507 -4.908 7.654 1.00 65.50 73 PHE A C 1
ATOM 577 O O . PHE A 1 73 ? -9.859 -5.057 6.625 1.00 65.50 73 PHE A O 1
ATOM 584 N N . GLY A 1 74 ? -9.967 -4.397 8.760 1.00 82.25 74 GLY A N 1
ATOM 585 C CA . GLY A 1 74 ? -8.541 -4.122 8.918 1.00 82.25 74 GLY A CA 1
ATOM 586 C C . GLY A 1 74 ? -7.941 -3.166 7.878 1.00 82.25 74 GLY A C 1
ATOM 587 O O . GLY A 1 74 ? -8.395 -2.030 7.716 1.00 82.25 74 GLY A O 1
ATOM 588 N N . ILE A 1 75 ? -6.886 -3.601 7.182 1.00 88.25 75 ILE A N 1
ATOM 589 C CA . ILE A 1 75 ? -6.154 -2.789 6.192 1.00 88.25 75 ILE A CA 1
ATOM 590 C C . ILE A 1 75 ? -5.864 -3.570 4.911 1.00 88.25 75 ILE A C 1
ATOM 592 O O . ILE A 1 75 ? -5.701 -4.785 4.924 1.00 88.25 75 ILE A O 1
ATOM 596 N N . ALA A 1 76 ? -5.708 -2.875 3.791 1.00 89.81 76 ALA A N 1
ATOM 597 C CA . ALA A 1 76 ? -5.175 -3.441 2.560 1.00 89.81 76 ALA A CA 1
ATOM 598 C C . ALA A 1 76 ? -3.949 -2.663 2.072 1.00 89.81 76 ALA A C 1
ATOM 600 O O . ALA A 1 76 ? -3.869 -1.446 2.203 1.00 89.81 76 ALA A O 1
ATOM 601 N N . THR A 1 77 ? -2.988 -3.353 1.469 1.00 91.88 77 THR A N 1
ATOM 602 C CA . THR A 1 77 ? -1.868 -2.732 0.758 1.00 91.88 77 THR A CA 1
ATOM 603 C C . THR A 1 77 ? -2.056 -2.891 -0.741 1.00 91.88 77 THR A C 1
ATOM 605 O O . THR A 1 77 ? -2.595 -3.893 -1.214 1.00 91.88 77 THR A O 1
ATOM 608 N N . ALA A 1 78 ? -1.614 -1.898 -1.508 1.00 91.94 78 ALA A N 1
ATOM 609 C CA . ALA A 1 78 ? -1.630 -1.942 -2.962 1.00 91.94 78 ALA A CA 1
ATOM 610 C C . ALA A 1 78 ? -0.259 -1.568 -3.533 1.00 91.94 78 ALA A C 1
ATOM 612 O O . ALA A 1 78 ? 0.328 -0.566 -3.133 1.00 91.94 78 ALA A O 1
ATOM 613 N N . THR A 1 79 ? 0.223 -2.335 -4.512 1.00 91.19 79 THR A N 1
ATOM 614 C CA . THR A 1 79 ? 1.464 -2.053 -5.249 1.00 91.19 79 THR A CA 1
ATOM 615 C C . THR A 1 79 ? 1.197 -2.021 -6.746 1.00 91.19 79 THR A C 1
ATOM 617 O O . THR A 1 79 ? 0.658 -2.975 -7.313 1.00 91.19 79 THR A O 1
ATOM 620 N N . ALA A 1 80 ? 1.620 -0.948 -7.412 1.00 89.44 80 ALA A N 1
ATOM 621 C CA . ALA A 1 80 ? 1.656 -0.882 -8.866 1.00 89.44 80 ALA A CA 1
ATOM 622 C C . ALA A 1 80 ? 2.865 -1.655 -9.415 1.00 89.44 80 ALA A C 1
ATOM 624 O O . ALA A 1 80 ? 4.021 -1.276 -9.225 1.00 89.44 80 ALA A O 1
ATOM 625 N N . LEU A 1 81 ? 2.583 -2.724 -10.158 1.00 85.12 81 LEU A N 1
ATOM 626 C CA . LEU A 1 81 ? 3.547 -3.499 -10.934 1.00 85.12 81 LEU A CA 1
ATOM 627 C C . LEU A 1 81 ? 3.297 -3.245 -12.420 1.00 85.12 81 LEU A C 1
ATOM 629 O O . LEU A 1 81 ? 2.683 -4.049 -13.129 1.00 85.12 81 LEU A O 1
ATOM 633 N N . GLY A 1 82 ? 3.734 -2.070 -12.866 1.00 80.12 82 GLY A N 1
ATOM 634 C CA . GLY A 1 82 ? 3.351 -1.537 -14.166 1.00 80.12 82 GLY A CA 1
ATOM 635 C C . GLY A 1 82 ? 1.841 -1.409 -14.285 1.00 80.12 82 GLY A C 1
ATOM 636 O O . GLY A 1 82 ? 1.205 -0.811 -13.421 1.00 80.12 82 GLY A O 1
ATOM 637 N N . ASP A 1 83 ? 1.240 -2.004 -15.312 1.00 79.81 83 ASP A N 1
ATOM 638 C CA . ASP A 1 83 ? -0.206 -1.891 -15.545 1.00 79.81 83 ASP A CA 1
ATOM 639 C C . ASP A 1 83 ? -1.059 -2.631 -14.505 1.00 79.81 83 ASP A C 1
ATOM 641 O O . ASP A 1 83 ? -2.250 -2.339 -14.342 1.00 79.81 83 ASP A O 1
ATOM 645 N N . ARG A 1 84 ? -0.462 -3.568 -13.762 1.00 83.06 84 ARG A N 1
ATOM 646 C CA . ARG A 1 84 ? -1.159 -4.351 -12.741 1.00 83.06 84 ARG A CA 1
ATOM 647 C C . ARG A 1 84 ? -1.070 -3.677 -11.382 1.00 83.06 84 ARG A C 1
ATOM 649 O O . ARG A 1 84 ? -0.064 -3.064 -11.042 1.00 83.06 84 ARG A O 1
ATOM 656 N N . VAL A 1 85 ? -2.121 -3.848 -10.592 1.00 88.25 85 VAL A N 1
ATOM 657 C CA . VAL A 1 85 ? -2.120 -3.511 -9.170 1.00 88.25 85 VAL A CA 1
ATOM 658 C C . VAL A 1 85 ? -2.269 -4.813 -8.407 1.00 88.25 85 VAL A C 1
ATOM 660 O O . VAL A 1 85 ? -3.224 -5.555 -8.637 1.00 88.25 85 VAL A O 1
ATOM 663 N N . VAL A 1 86 ? -1.298 -5.10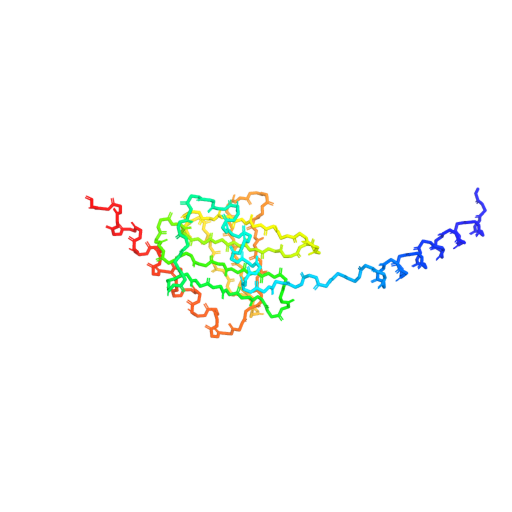1 -7.552 1.00 89.50 86 VAL A N 1
ATOM 664 C CA . VAL A 1 86 ? -1.379 -6.201 -6.593 1.00 89.50 86 VAL A CA 1
ATOM 665 C C . VAL A 1 86 ? -1.975 -5.626 -5.326 1.00 89.50 86 VAL A C 1
ATOM 667 O O . VAL A 1 86 ? -1.448 -4.646 -4.809 1.00 89.50 86 VAL A O 1
ATOM 670 N N . VAL A 1 87 ? -3.080 -6.207 -4.869 1.00 89.88 87 VAL A N 1
ATOM 671 C CA . VAL A 1 87 ? -3.725 -5.842 -3.609 1.00 89.88 87 VAL A CA 1
ATOM 672 C C . VAL A 1 87 ? -3.585 -7.003 -2.649 1.00 89.88 87 VAL A C 1
ATOM 674 O O . VAL A 1 87 ? -3.738 -8.160 -3.045 1.00 89.88 87 VAL A O 1
ATOM 677 N N . ARG A 1 88 ? -3.312 -6.681 -1.393 1.00 87.94 88 ARG A N 1
ATOM 678 C CA . ARG A 1 88 ? -3.271 -7.641 -0.308 1.00 87.94 88 ARG A CA 1
ATOM 679 C C . ARG A 1 88 ? -4.083 -7.116 0.858 1.00 87.94 88 ARG A C 1
ATOM 681 O O . ARG A 1 88 ? -3.948 -5.957 1.223 1.00 87.94 88 ARG A O 1
ATOM 688 N N . HIS A 1 89 ? -4.925 -7.973 1.413 1.00 87.44 89 HIS A N 1
ATOM 689 C CA . HIS A 1 89 ? -5.840 -7.638 2.493 1.00 87.44 89 HIS A CA 1
ATOM 690 C C . HIS A 1 89 ? -5.391 -8.311 3.783 1.00 87.44 89 HIS A C 1
ATOM 692 O O . HIS A 1 89 ? -5.067 -9.496 3.780 1.00 87.44 89 HIS A O 1
ATOM 698 N N . TYR A 1 90 ? -5.375 -7.538 4.859 1.00 84.31 90 TYR A N 1
ATOM 699 C CA . TYR A 1 90 ? -5.119 -7.967 6.222 1.00 84.31 90 TYR A CA 1
ATOM 700 C C . TYR A 1 90 ? -6.397 -7.691 7.007 1.00 84.31 90 TYR A C 1
ATOM 702 O O . TYR A 1 90 ? -6.681 -6.546 7.362 1.00 84.31 90 TYR A O 1
ATOM 710 N N . ALA A 1 91 ? -7.207 -8.734 7.183 1.00 78.38 91 ALA A N 1
ATOM 711 C CA . ALA A 1 91 ? -8.497 -8.622 7.854 1.00 78.38 91 ALA A CA 1
ATOM 712 C C . ALA A 1 91 ? -8.338 -8.291 9.345 1.00 78.38 91 ALA A C 1
ATOM 714 O O . ALA A 1 91 ? -9.149 -7.547 9.884 1.00 78.38 91 ALA A O 1
ATOM 715 N N . ASP A 1 92 ? -7.274 -8.799 9.970 1.00 74.69 92 ASP A N 1
ATOM 716 C CA . ASP A 1 92 ? -6.889 -8.494 11.343 1.00 74.69 92 ASP A CA 1
ATOM 717 C C . ASP A 1 92 ? -5.597 -7.664 11.337 1.00 74.69 92 ASP A C 1
ATOM 719 O O . ASP A 1 92 ? -4.560 -8.079 10.813 1.00 74.69 92 ASP A O 1
ATOM 723 N N . THR A 1 93 ? -5.661 -6.457 11.894 1.00 71.25 93 THR A N 1
ATOM 724 C CA . THR A 1 93 ? -4.513 -5.545 11.986 1.00 71.25 93 THR A CA 1
ATOM 725 C C . THR A 1 93 ? -3.507 -5.965 13.049 1.00 71.25 93 THR A C 1
ATOM 727 O O . THR A 1 93 ? -2.373 -5.491 13.012 1.00 71.25 93 THR A O 1
ATOM 730 N N . SER A 1 94 ? -3.877 -6.854 13.975 1.00 66.50 94 SER A N 1
ATOM 731 C CA . SER A 1 94 ? -2.972 -7.369 15.006 1.00 66.50 94 SER A CA 1
ATOM 732 C C . SER A 1 94 ? -1.897 -8.312 14.452 1.00 66.50 94 SER A C 1
ATOM 734 O O . SER A 1 94 ? -0.857 -8.488 15.084 1.00 66.50 94 SER A O 1
ATOM 736 N N . GLU A 1 95 ? -2.092 -8.843 13.241 1.00 71.88 95 GLU A N 1
ATOM 737 C CA . GLU A 1 95 ? -1.103 -9.649 12.507 1.00 71.88 95 GLU A CA 1
ATOM 738 C C . GLU A 1 95 ? -0.019 -8.797 11.816 1.00 71.88 95 GLU A C 1
ATOM 740 O O . GLU A 1 95 ? 0.880 -9.329 11.155 1.00 71.88 95 GLU A O 1
ATOM 745 N N . VAL A 1 96 ? -0.106 -7.466 11.935 1.00 79.88 96 VAL A N 1
ATOM 746 C CA . VAL A 1 96 ? 0.771 -6.514 11.252 1.00 79.88 96 VAL A CA 1
ATOM 747 C C . VAL A 1 96 ? 1.481 -5.619 12.268 1.00 79.88 96 VAL A C 1
ATOM 749 O O . VAL A 1 96 ? 0.864 -4.815 12.962 1.00 79.88 96 VAL A O 1
ATOM 752 N N . ASP A 1 97 ? 2.808 -5.708 12.310 1.00 84.75 97 ASP A N 1
ATOM 753 C CA . ASP A 1 97 ? 3.671 -4.817 13.087 1.00 84.75 97 ASP A CA 1
ATOM 754 C C . ASP A 1 97 ? 4.100 -3.617 12.229 1.00 84.75 97 ASP A C 1
ATOM 756 O O . ASP A 1 97 ? 4.564 -3.768 11.096 1.00 84.75 97 ASP A O 1
ATOM 760 N N . PHE A 1 98 ? 3.962 -2.404 12.762 1.00 85.62 98 PHE A N 1
ATOM 761 C CA . PHE A 1 98 ? 4.296 -1.171 12.054 1.00 85.62 98 PHE A CA 1
ATOM 762 C C . PHE A 1 98 ? 5.623 -0.608 12.555 1.00 85.62 98 PHE A C 1
ATOM 764 O O . PHE A 1 98 ? 5.752 -0.191 13.704 1.00 85.62 98 PHE A O 1
ATOM 771 N N . ARG A 1 99 ? 6.607 -0.517 11.659 1.00 87.12 99 ARG A N 1
ATOM 772 C CA . ARG A 1 99 ? 7.943 0.012 11.958 1.00 87.12 99 ARG A CA 1
ATOM 773 C C . ARG A 1 99 ? 8.229 1.253 11.142 1.00 87.12 99 ARG A C 1
ATOM 775 O O . ARG A 1 99 ? 8.215 1.210 9.915 1.00 87.12 99 ARG A O 1
ATOM 782 N N . LEU A 1 100 ? 8.523 2.357 11.817 1.00 84.38 100 LEU A N 1
ATOM 783 C CA . LEU A 1 100 ? 8.957 3.589 11.172 1.00 84.38 100 LEU A CA 1
ATOM 784 C C . LEU A 1 100 ? 10.485 3.668 11.204 1.00 84.38 100 LEU A C 1
ATOM 786 O O . LEU A 1 100 ? 11.082 3.829 12.265 1.00 84.38 100 LEU A O 1
ATOM 790 N N . GLU A 1 101 ? 11.116 3.588 10.037 1.00 82.19 101 GLU A N 1
ATOM 791 C CA . GLU A 1 101 ? 12.568 3.683 9.895 1.00 82.19 101 GLU A CA 1
ATOM 792 C C . GLU A 1 101 ? 12.920 4.651 8.765 1.00 82.19 101 GLU A C 1
ATOM 794 O O . GLU A 1 101 ? 12.472 4.495 7.630 1.00 82.19 101 GLU A O 1
ATOM 799 N N . ASN A 1 102 ? 13.754 5.656 9.054 1.00 80.00 102 ASN A N 1
ATOM 800 C CA . ASN A 1 102 ? 14.277 6.599 8.056 1.00 80.00 102 ASN A CA 1
ATOM 801 C C . ASN A 1 102 ? 13.189 7.269 7.183 1.00 80.00 102 ASN A C 1
ATOM 803 O O . ASN A 1 102 ? 13.358 7.398 5.970 1.00 80.00 102 ASN A O 1
ATOM 807 N N . GLY A 1 103 ? 12.053 7.650 7.780 1.00 75.62 103 GLY A N 1
ATOM 808 C CA . GLY A 1 103 ? 10.931 8.270 7.059 1.00 75.62 103 GLY A CA 1
ATOM 809 C C . GLY A 1 103 ? 10.133 7.303 6.175 1.00 75.62 103 GLY A C 1
ATOM 810 O O . GLY A 1 103 ? 9.365 7.735 5.318 1.00 75.62 103 GLY A O 1
ATOM 811 N N . LYS A 1 104 ? 10.315 5.991 6.352 1.00 84.50 104 LYS A N 1
ATOM 812 C CA . LYS A 1 104 ? 9.538 4.950 5.679 1.00 84.50 104 LYS A CA 1
ATOM 813 C C . LYS A 1 104 ? 8.800 4.115 6.707 1.00 84.50 104 LYS A C 1
ATOM 815 O O . LYS A 1 104 ? 9.391 3.659 7.683 1.00 84.50 104 LYS A O 1
ATOM 820 N N . LEU A 1 105 ? 7.521 3.890 6.457 1.00 88.12 105 LEU A N 1
ATOM 821 C CA . LEU A 1 105 ? 6.706 2.989 7.247 1.00 88.12 105 LEU A CA 1
ATOM 822 C C . LEU A 1 105 ? 6.789 1.593 6.634 1.00 88.12 105 LEU A C 1
ATOM 824 O O . LEU A 1 105 ? 6.503 1.410 5.452 1.00 88.12 105 LEU A O 1
ATOM 828 N N . SER A 1 106 ? 7.195 0.615 7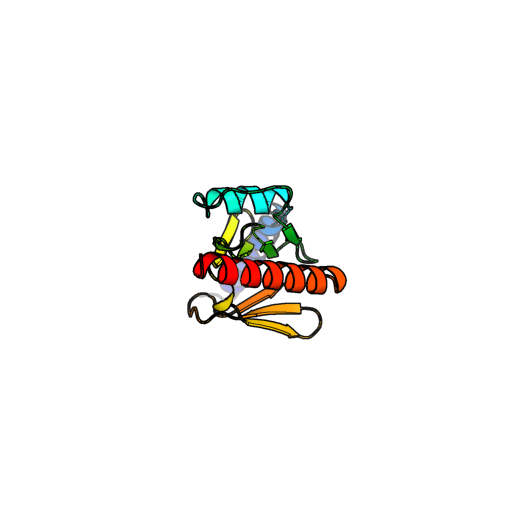.430 1.00 88.69 106 SER A N 1
ATOM 829 C CA . SER A 1 106 ? 7.215 -0.793 7.060 1.00 88.69 106 SER A CA 1
ATOM 830 C C . SER A 1 106 ? 6.147 -1.540 7.840 1.00 88.69 106 SER A C 1
ATOM 832 O O . SER A 1 106 ? 6.103 -1.464 9.061 1.00 88.69 106 SER A O 1
ATOM 834 N N . LEU A 1 107 ? 5.304 -2.261 7.118 1.00 87.88 107 LEU A N 1
ATOM 835 C CA . LEU A 1 107 ? 4.355 -3.227 7.643 1.00 87.88 107 LEU A CA 1
ATOM 836 C C . LEU A 1 107 ? 5.079 -4.562 7.625 1.00 87.88 107 LEU A C 1
ATOM 838 O O . LEU A 1 107 ? 5.440 -5.045 6.553 1.00 87.88 107 LEU A O 1
ATOM 842 N N . VAL A 1 108 ? 5.355 -5.110 8.796 1.00 87.00 108 VAL A N 1
ATOM 843 C CA . VAL A 1 108 ? 5.989 -6.411 8.973 1.00 87.00 108 VAL A CA 1
ATOM 844 C C . VAL A 1 108 ? 4.896 -7.399 9.333 1.00 87.00 108 VAL A C 1
ATOM 846 O O . VAL A 1 108 ? 4.063 -7.116 10.187 1.00 87.00 108 VAL A O 1
ATOM 849 N N . THR A 1 109 ? 4.880 -8.536 8.652 1.00 84.00 109 THR A N 1
ATOM 850 C CA . THR A 1 109 ? 3.856 -9.565 8.847 1.00 84.00 109 THR A CA 1
ATOM 851 C C . THR A 1 109 ? 4.531 -10.911 9.029 1.00 84.00 109 THR A C 1
ATOM 853 O O . THR A 1 109 ? 5.642 -11.122 8.536 1.00 84.00 109 THR A O 1
ATOM 856 N N . ASP A 1 110 ? 3.844 -11.834 9.692 1.00 78.88 110 ASP A N 1
ATOM 857 C CA . ASP A 1 110 ? 4.331 -13.205 9.865 1.00 78.88 110 ASP A CA 1
ATOM 858 C C . ASP A 1 110 ? 4.157 -14.067 8.596 1.00 78.88 110 ASP A C 1
ATOM 860 O O . ASP A 1 110 ? 4.510 -15.250 8.584 1.00 78.88 110 ASP A O 1
ATOM 864 N N . ASP A 1 111 ? 3.657 -13.496 7.490 1.00 75.50 111 ASP A N 1
ATOM 865 C CA . ASP A 1 111 ? 3.560 -14.210 6.220 1.00 75.50 111 ASP A CA 1
ATOM 866 C C . ASP A 1 111 ? 4.915 -14.291 5.501 1.00 75.50 111 ASP A C 1
ATOM 868 O O . ASP A 1 111 ? 5.481 -13.304 5.028 1.00 75.50 111 ASP A O 1
ATOM 872 N N . PHE A 1 112 ? 5.380 -15.522 5.304 1.00 74.56 112 PHE A N 1
ATOM 873 C CA . PHE A 1 112 ? 6.575 -15.850 4.537 1.00 74.56 112 PHE A CA 1
ATOM 874 C C . PHE A 1 112 ? 6.562 -15.347 3.078 1.00 74.56 112 PHE A C 1
ATOM 876 O O . PHE A 1 112 ? 7.622 -15.078 2.514 1.00 74.56 112 PHE A O 1
ATOM 883 N N . THR A 1 113 ? 5.397 -15.227 2.436 1.00 74.44 113 THR A N 1
ATOM 884 C CA . THR A 1 113 ? 5.299 -14.810 1.025 1.00 74.44 113 THR A CA 1
ATOM 885 C C . THR A 1 113 ? 5.539 -13.316 0.824 1.00 74.44 113 THR A C 1
ATOM 887 O O . THR A 1 113 ? 5.993 -12.904 -0.247 1.00 74.44 113 THR A O 1
ATOM 890 N N . GLN A 1 114 ? 5.274 -12.504 1.849 1.00 73.31 114 GLN A N 1
ATOM 891 C CA . GLN A 1 114 ? 5.550 -11.074 1.851 1.00 73.31 114 GLN A CA 1
ATOM 892 C C . GLN A 1 114 ? 5.782 -10.598 3.294 1.00 73.31 114 GLN A C 1
ATOM 894 O O . GLN A 1 114 ? 4.913 -9.959 3.887 1.00 73.31 114 GLN A O 1
ATOM 899 N N . PRO A 1 115 ? 6.967 -10.884 3.861 1.00 78.94 115 PRO A N 1
ATOM 900 C CA . PRO A 1 115 ? 7.236 -10.649 5.280 1.00 78.94 115 PRO A CA 1
ATOM 901 C C . PRO A 1 115 ? 7.300 -9.161 5.624 1.00 78.94 115 PRO A C 1
ATOM 903 O O . PRO A 1 115 ? 7.162 -8.777 6.783 1.00 78.94 115 PRO A O 1
ATOM 906 N N . SER A 1 116 ? 7.510 -8.301 4.624 1.00 84.94 116 SER A N 1
ATOM 907 C CA . SER A 1 116 ? 7.429 -6.862 4.807 1.00 84.94 116 SER A CA 1
ATOM 908 C C . SER A 1 116 ? 6.890 -6.125 3.583 1.00 84.94 116 SER A C 1
ATOM 910 O O . SER A 1 116 ? 7.063 -6.531 2.429 1.00 84.94 116 SER A O 1
ATOM 912 N N . PHE A 1 117 ? 6.239 -5.000 3.852 1.00 87.25 117 PHE A N 1
ATOM 913 C CA . PHE A 1 117 ? 5.782 -4.028 2.872 1.00 87.25 117 PHE A CA 1
ATOM 914 C C . PHE A 1 117 ? 6.200 -2.633 3.330 1.00 87.25 117 PHE A C 1
ATOM 916 O O . PHE A 1 117 ? 5.813 -2.199 4.408 1.00 87.25 117 PHE A O 1
ATOM 923 N N . THR A 1 118 ? 6.976 -1.915 2.521 1.00 88.75 118 THR A N 1
ATOM 924 C CA . THR A 1 118 ? 7.497 -0.593 2.891 1.00 88.75 118 THR A CA 1
ATOM 925 C C . THR A 1 118 ? 6.897 0.496 2.013 1.00 88.75 118 THR A C 1
ATOM 927 O O . THR A 1 118 ? 6.925 0.408 0.786 1.00 88.75 118 THR A O 1
ATOM 930 N N . VAL A 1 119 ? 6.426 1.564 2.649 1.00 89.38 119 VAL A N 1
ATOM 931 C CA . VAL A 1 119 ? 5.843 2.741 2.013 1.00 89.38 119 VAL A CA 1
ATOM 932 C C . VAL A 1 119 ? 6.547 4.006 2.515 1.00 89.38 119 VAL A C 1
ATOM 934 O O . VAL A 1 119 ? 6.827 4.157 3.703 1.00 89.38 119 VAL A O 1
ATOM 937 N N . ALA A 1 120 ? 6.879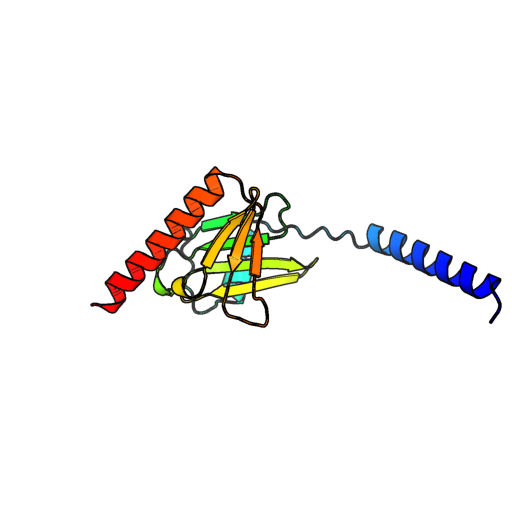 4.920 1.604 1.00 90.25 120 ALA A N 1
ATOM 938 C CA . ALA A 1 120 ? 7.384 6.246 1.957 1.00 90.25 120 ALA A CA 1
ATOM 939 C C . ALA A 1 120 ? 6.205 7.223 1.976 1.00 90.25 120 ALA A C 1
ATOM 941 O O . ALA A 1 120 ? 5.666 7.537 0.915 1.00 90.25 120 ALA A O 1
ATOM 942 N N . LEU A 1 121 ? 5.794 7.652 3.167 1.00 86.88 121 LEU A N 1
ATOM 943 C CA . LEU A 1 121 ? 4.663 8.557 3.400 1.00 86.88 121 LEU A CA 1
ATOM 944 C C . LEU A 1 121 ? 5.168 9.900 3.947 1.00 86.88 121 LEU A C 1
ATOM 946 O O . LEU A 1 121 ? 6.289 9.981 4.453 1.00 86.88 121 LEU A O 1
ATOM 950 N N . GLY A 1 122 ? 4.359 10.957 3.842 1.00 85.50 122 GLY A N 1
ATOM 951 C CA . GLY A 1 122 ? 4.613 12.195 4.586 1.00 85.50 122 GLY A CA 1
ATOM 952 C C . GLY A 1 122 ? 4.474 11.974 6.097 1.00 85.50 122 GLY A C 1
ATOM 953 O O . GLY A 1 122 ? 3.753 11.073 6.519 1.00 85.50 122 GLY A O 1
ATOM 954 N N . GLU A 1 123 ? 5.147 12.780 6.923 1.00 83.00 123 GLU A N 1
ATOM 955 C CA . GLU A 1 123 ? 5.084 12.638 8.392 1.00 83.00 123 GLU A CA 1
ATOM 956 C C . GLU A 1 123 ? 3.643 12.725 8.924 1.00 83.00 123 GLU A C 1
ATOM 958 O O . GLU A 1 123 ? 3.227 11.887 9.729 1.00 83.00 123 GLU A O 1
ATOM 963 N N . ASP A 1 124 ? 2.855 13.669 8.401 1.00 85.62 124 ASP A N 1
ATOM 964 C CA . ASP A 1 124 ? 1.437 13.818 8.740 1.00 85.62 124 ASP A CA 1
ATOM 965 C C . ASP A 1 124 ? 0.637 12.554 8.379 1.00 85.62 124 ASP A C 1
ATOM 967 O O . ASP A 1 124 ? -0.138 12.051 9.194 1.00 85.62 124 ASP A O 1
ATOM 971 N N . ASP A 1 125 ? 0.877 11.979 7.198 1.00 86.81 125 ASP A N 1
ATOM 972 C CA . ASP A 1 125 ? 0.201 10.765 6.730 1.00 86.81 125 ASP A CA 1
ATOM 973 C C . ASP A 1 125 ? 0.546 9.545 7.582 1.00 86.81 125 ASP A C 1
ATOM 975 O O . ASP A 1 125 ? -0.336 8.737 7.866 1.00 86.81 125 ASP A O 1
ATOM 979 N N . VAL A 1 126 ? 1.800 9.421 8.033 1.00 85.94 126 VAL A N 1
ATOM 980 C CA . VAL A 1 126 ? 2.210 8.350 8.955 1.00 85.94 126 VAL A CA 1
ATOM 981 C C . VAL A 1 126 ? 1.425 8.448 10.258 1.00 85.94 126 VAL A C 1
ATOM 983 O O . VAL A 1 126 ? 0.867 7.450 10.713 1.00 85.94 126 VAL A O 1
ATOM 986 N N . SER A 1 127 ? 1.360 9.640 10.855 1.00 84.56 127 SER A N 1
ATOM 987 C CA . SER A 1 127 ? 0.654 9.838 12.124 1.00 84.56 127 SER A CA 1
ATOM 988 C C . SER A 1 127 ? -0.849 9.556 11.999 1.00 84.56 127 SER A C 1
ATOM 990 O O . SER A 1 127 ? -1.420 8.840 12.825 1.00 84.56 127 SER A O 1
ATOM 992 N N . ASN A 1 128 ? -1.469 10.025 10.912 1.00 87.25 128 ASN A N 1
ATOM 993 C CA . ASN A 1 128 ? -2.881 9.804 10.616 1.00 87.25 128 ASN A CA 1
ATOM 994 C C . ASN A 1 128 ? -3.185 8.327 10.351 1.00 87.25 128 ASN A C 1
ATOM 996 O O . ASN A 1 128 ? -4.203 7.821 10.818 1.00 87.25 128 ASN A O 1
ATOM 1000 N N . LEU A 1 129 ? -2.308 7.632 9.624 1.00 86.44 129 LEU A N 1
ATOM 1001 C CA . LEU A 1 129 ? -2.440 6.206 9.346 1.00 86.44 129 LEU A CA 1
ATOM 1002 C C . LEU A 1 129 ? -2.361 5.382 10.632 1.00 86.44 129 LEU A C 1
ATOM 1004 O O . LEU A 1 129 ? -3.231 4.553 10.872 1.00 86.44 129 LEU A O 1
ATOM 1008 N N . LEU A 1 130 ? -1.356 5.621 11.479 1.00 84.50 130 LEU A N 1
ATOM 1009 C CA . LEU A 1 130 ? -1.214 4.888 12.741 1.00 84.50 130 LEU A CA 1
ATOM 1010 C C . LEU A 1 130 ? -2.409 5.128 13.674 1.00 84.50 130 LEU A C 1
ATOM 1012 O O . LEU A 1 130 ? -2.883 4.188 14.310 1.00 84.50 130 LEU A O 1
ATOM 1016 N N . SER A 1 131 ? -2.936 6.357 13.723 1.00 84.00 131 SER A N 1
ATOM 1017 C CA . SER A 1 131 ? -4.173 6.649 14.459 1.00 84.00 131 SER A CA 1
ATOM 1018 C C . SER A 1 131 ? -5.364 5.876 13.888 1.00 84.00 131 SER A C 1
ATOM 1020 O O . SER A 1 131 ? -6.084 5.230 14.642 1.00 84.00 131 SER A O 1
ATOM 1022 N N . ALA A 1 132 ? -5.546 5.891 12.564 1.00 82.69 132 ALA A N 1
ATOM 1023 C CA . ALA A 1 132 ? -6.652 5.200 11.905 1.00 82.69 132 ALA A CA 1
ATOM 1024 C C . ALA A 1 132 ? -6.594 3.677 12.111 1.00 82.69 132 ALA A C 1
ATOM 1026 O O . ALA A 1 132 ? -7.622 3.044 12.352 1.00 82.69 132 ALA A O 1
ATOM 1027 N N . VAL A 1 133 ? -5.397 3.086 12.073 1.00 80.88 133 VAL A N 1
ATOM 1028 C CA . VAL A 1 133 ? -5.190 1.659 12.358 1.00 80.88 133 VAL A CA 1
ATOM 1029 C C . VAL A 1 133 ? -5.547 1.338 13.807 1.00 80.88 133 VAL A C 1
ATOM 1031 O O . VAL A 1 133 ? -6.313 0.411 14.046 1.00 80.88 133 VAL A O 1
ATOM 1034 N N . ASN A 1 134 ? -5.065 2.126 14.772 1.00 78.38 134 ASN A N 1
ATOM 1035 C CA . ASN A 1 134 ? -5.376 1.911 16.188 1.00 78.38 134 ASN A CA 1
ATOM 1036 C C . ASN A 1 134 ? -6.879 2.038 16.485 1.00 78.38 134 ASN A C 1
ATOM 1038 O O . ASN A 1 134 ? -7.420 1.238 17.248 1.00 78.38 134 ASN A O 1
ATOM 1042 N N . ASP A 1 135 ? -7.562 3.000 15.861 1.00 75.62 135 ASP A N 1
ATOM 1043 C CA . ASP A 1 135 ? -9.014 3.170 15.990 1.00 75.62 135 ASP A CA 1
ATOM 1044 C C . ASP A 1 135 ? -9.785 1.971 15.422 1.00 75.62 135 ASP A C 1
ATOM 1046 O O . ASP A 1 135 ? -10.816 1.569 15.967 1.00 75.62 135 ASP A O 1
ATOM 1050 N N . THR A 1 136 ? -9.276 1.387 14.337 1.00 70.56 136 THR A N 1
ATOM 1051 C CA . THR A 1 136 ? -9.822 0.177 13.708 1.00 70.56 136 THR A CA 1
ATOM 1052 C C . THR A 1 136 ? -9.679 -1.011 14.663 1.00 70.56 136 THR A C 1
ATOM 1054 O O . THR A 1 136 ? -10.685 -1.616 15.031 1.00 70.56 136 THR A O 1
ATOM 1057 N N . THR A 1 137 ? -8.477 -1.245 15.201 1.00 69.62 137 THR A N 1
ATOM 1058 C CA . THR A 1 137 ? -8.207 -2.311 16.183 1.00 69.62 137 THR A CA 1
ATOM 1059 C C . THR A 1 137 ? -9.043 -2.162 17.463 1.00 69.62 137 THR A C 1
ATOM 1061 O O . THR A 1 137 ? -9.579 -3.135 17.994 1.00 69.62 137 THR A O 1
ATOM 1064 N N . ALA A 1 138 ? -9.196 -0.937 17.977 1.00 61.69 138 ALA A N 1
ATOM 1065 C CA . ALA A 1 138 ? -9.971 -0.679 19.192 1.00 61.69 138 ALA A CA 1
ATOM 1066 C C . ALA A 1 138 ? -11.473 -0.948 19.004 1.00 61.69 138 ALA A C 1
ATOM 1068 O O . ALA A 1 138 ? -12.144 -1.438 19.916 1.00 61.69 138 ALA A O 1
ATOM 1069 N N . LYS A 1 139 ? -12.024 -0.636 17.825 1.00 60.97 139 LYS A N 1
ATOM 1070 C CA . LYS A 1 139 ? -13.420 -0.951 17.501 1.00 60.97 139 LYS A CA 1
ATOM 1071 C C . LYS A 1 139 ? -13.651 -2.461 17.392 1.00 60.97 139 LYS A C 1
ATOM 1073 O O . LYS A 1 139 ? -14.696 -2.920 17.846 1.00 60.97 139 LYS A O 1
ATOM 1078 N N . ASP A 1 140 ? -12.694 -3.225 16.867 1.00 58.78 140 ASP A N 1
ATOM 1079 C CA . ASP A 1 140 ? -12.812 -4.687 16.769 1.00 58.78 140 ASP A CA 1
ATOM 1080 C C . ASP A 1 140 ? -12.878 -5.343 18.139 1.00 58.78 140 ASP A C 1
ATOM 1082 O O . ASP A 1 140 ? -13.771 -6.151 18.399 1.00 58.78 140 ASP A O 1
ATOM 1086 N N . ALA A 1 141 ? -12.000 -4.925 19.053 1.00 59.19 141 ALA A N 1
ATOM 1087 C CA . ALA A 1 141 ? -12.020 -5.405 20.430 1.00 59.19 141 ALA A CA 1
ATOM 1088 C C . ALA A 1 141 ? -13.381 -5.150 21.107 1.00 59.19 141 ALA A C 1
ATOM 1090 O 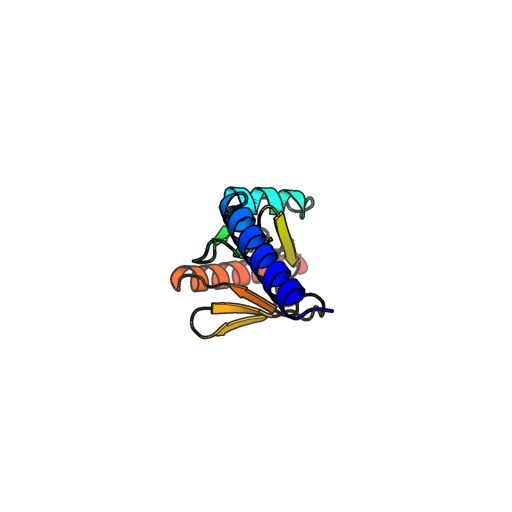O . ALA A 1 141 ? -13.898 -6.011 21.816 1.00 59.19 141 ALA A O 1
ATOM 1091 N N . ASN A 1 142 ? -14.002 -3.995 20.851 1.00 58.56 142 ASN A N 1
ATOM 1092 C CA . ASN A 1 142 ? -15.314 -3.664 21.412 1.00 58.56 142 ASN A CA 1
ATOM 1093 C C . ASN A 1 142 ? -16.465 -4.464 20.778 1.00 58.56 142 ASN A C 1
ATOM 1095 O O . ASN A 1 142 ? -17.446 -4.751 21.463 1.00 58.56 142 ASN A O 1
ATOM 1099 N N . HIS A 1 143 ? -16.362 -4.841 19.501 1.00 55.09 143 HIS A N 1
ATOM 1100 C CA . HIS A 1 143 ? -17.362 -5.673 18.827 1.00 55.09 143 HIS A CA 1
ATOM 1101 C C . HIS A 1 143 ? -17.234 -7.166 19.161 1.00 55.09 143 HIS A C 1
ATOM 1103 O O . HIS A 1 143 ? -18.245 -7.859 19.171 1.00 55.09 143 HIS A O 1
ATOM 1109 N N . ALA A 1 144 ? -16.038 -7.660 19.488 1.00 54.56 144 ALA A N 1
ATOM 1110 C CA . ALA A 1 144 ? -15.816 -9.052 19.892 1.00 54.56 144 ALA A CA 1
ATOM 1111 C C . ALA A 1 144 ? -16.385 -9.401 21.287 1.00 54.56 144 ALA A C 1
ATOM 1113 O O . ALA A 1 144 ? -16.471 -10.576 21.646 1.00 54.56 144 ALA A O 1
ATOM 1114 N N . HIS A 1 145 ? -16.768 -8.394 22.079 1.00 44.72 145 HIS A N 1
ATOM 1115 C CA . HIS A 1 145 ? -17.305 -8.547 23.437 1.00 44.72 145 HIS A CA 1
ATOM 1116 C C . HIS A 1 145 ? -18.818 -8.282 23.564 1.00 44.72 145 HIS A C 1
ATOM 1118 O O . HIS A 1 145 ? -19.330 -8.283 24.687 1.00 44.72 145 HIS A O 1
ATOM 1124 N N . ALA A 1 146 ? -19.525 -8.062 22.451 1.00 42.72 146 ALA A N 1
ATOM 1125 C CA . ALA A 1 146 ? -20.976 -7.853 22.397 1.00 42.72 146 ALA A CA 1
ATOM 1126 C C . ALA A 1 146 ? -21.703 -9.090 21.850 1.00 42.72 146 ALA A C 1
ATOM 1128 O O . ALA A 1 146 ? -22.812 -9.378 22.356 1.00 42.72 146 ALA A O 1
#

Sequence (146 aa):
MDFVQIGGSLAAIVILALIARWLYPNKAELTEDRVIRNVARYCPDTELDARADKTYLSQDNKNAIFVFGQARFGIATATALGDRVVVRHYADTSEVDFRLENGKLSLVTDDFTQPSFTVALGEDDVSNLLSAVNDTTAKDANHAHA

Foldseek 3Di:
DDPVVVVVVVVVVVVVVVVCCVVQVLPDFADPVNLVVVCCVVVVVADADPVQKDWFAFPRSFKIKIAGSALQFQIKIWGRPRVDIDIDGDRHCVQWDWDDDPQKIKTAGPDPVDRIDIGRGDPVSVVVVVVSNVVSNVNVVVVVVD

pLDDT: mean 80.5, std 10.36, range [42.72, 93.19]